Protein AF-A0A1Y1S9F9-F1 (afdb_monomer)

Secondary structure (DSSP, 8-state):
-EEE-SEEEEEETTTTEEEEEEEEE--PPPPPTTSHHHHHHHHHTSSSSS--S----------B--EEEEEETTT--EEEEEPPPBS-EEE--PPPPTTPPPP-

Solvent-accessible surface area (backbone atoms only — not comparable to full-atom values): 6871 Å² total; per-residue (Å²): 122,46,78,38,56,46,60,47,78,44,76,34,88,86,75,75,39,76,38,58,18,44,48,44,78,66,72,86,75,84,85,64,67,84,41,65,70,46,45,53,50,53,59,67,51,54,81,84,82,68,82,82,68,91,76,93,81,86,79,89,74,94,60,51,64,54,35,36,33,36,30,34,71,86,80,58,53,72,45,82,46,77,49,72,72,48,93,43,78,45,76,44,82,82,70,89,72,85,90,67,77,85,85,128

Radius of gyration: 21.13 Å; Cα contacts (8 Å, |Δi|>4): 135; chains: 1; bounding box: 42×43×54 Å

Foldseek 3Di:
DAEAEQWDFDQDPVVRDTAIWGKDWDDDDDDDCPPPVNVVLVVVCPDDDPHDDDDDDDDDDPWDFIWIWTQGPPPRDTDIHTDPTDPDYHHHPDDDDPPDDDDD

Sequence (104 aa):
MVNVPKEKKHYCRTCNTHTSNKISLYKKSRDNPQREGNRRYRLKQKGFGGQTKPILRRKAKNTKKPVLKLKCTKCQHVQMKPLHRAKQTIISNEKKVKGAALTF

pLDDT: mean 94.35, std 4.04, range [76.12, 97.88]

Structure (mmCIF, N/CA/C/O backbone):
data_AF-A0A1Y1S9F9-F1
#
_entry.id   AF-A0A1Y1S9F9-F1
#
loop_
_atom_site.group_PDB
_atom_site.id
_atom_site.type_symbol
_atom_site.label_atom_id
_atom_site.label_alt_id
_atom_site.label_comp_id
_atom_site.label_asym_id
_atom_site.label_entity_id
_atom_site.label_seq_id
_atom_site.pdbx_PDB_ins_code
_atom_site.Cartn_x
_atom_site.Cartn_y
_atom_site.Cartn_z
_atom_site.occupancy
_atom_site.B_iso_or_equiv
_atom_site.auth_seq_id
_atom_site.auth_comp_id
_atom_site.auth_asym_id
_atom_site.auth_atom_id
_atom_site.pdbx_PDB_model_num
ATOM 1 N N . MET A 1 1 ? -3.763 15.373 7.056 1.00 82.06 1 MET A N 1
ATOM 2 C CA . MET A 1 1 ? -3.314 14.137 7.732 1.00 82.06 1 MET A CA 1
ATOM 3 C C . MET A 1 1 ? -4.546 13.333 8.104 1.00 82.06 1 MET A C 1
ATOM 5 O O . MET A 1 1 ? -5.499 13.940 8.573 1.00 82.06 1 MET A O 1
ATOM 9 N N . VAL A 1 2 ? -4.577 12.030 7.827 1.00 91.88 2 VAL A N 1
ATOM 10 C CA . VAL A 1 2 ? -5.721 11.165 8.170 1.00 91.88 2 VAL A CA 1
ATOM 11 C C . VAL A 1 2 ? -5.302 10.253 9.311 1.00 91.88 2 VAL A C 1
ATOM 13 O O . VAL A 1 2 ? -4.266 9.599 9.197 1.00 91.88 2 VAL A O 1
ATOM 16 N N . ASN A 1 3 ? -6.094 10.214 10.382 1.00 93.38 3 ASN A N 1
ATOM 17 C CA . ASN A 1 3 ? -5.888 9.287 11.488 1.00 93.38 3 ASN A CA 1
ATOM 18 C C . ASN A 1 3 ? -6.885 8.124 11.395 1.00 93.38 3 ASN A C 1
ATOM 20 O O . ASN A 1 3 ? -8.080 8.347 11.197 1.00 93.38 3 ASN A O 1
ATOM 24 N N . VAL A 1 4 ? -6.389 6.894 11.505 1.00 93.56 4 VAL A N 1
ATOM 25 C CA . VAL A 1 4 ? -7.169 5.654 11.459 1.00 93.56 4 VAL A CA 1
ATOM 26 C C . VAL A 1 4 ? -6.949 4.900 12.774 1.00 93.56 4 VAL A C 1
ATOM 28 O O . VAL A 1 4 ? -5.800 4.737 13.176 1.00 93.56 4 VAL A O 1
ATOM 31 N N . PRO A 1 5 ? -8.004 4.397 13.440 1.00 95.19 5 PRO A N 1
ATOM 32 C CA . PRO A 1 5 ? -7.835 3.649 14.682 1.00 95.19 5 PRO A CA 1
ATOM 33 C C . PRO A 1 5 ? -7.049 2.350 14.455 1.00 95.19 5 PRO A C 1
ATOM 35 O O . PRO A 1 5 ? -7.102 1.758 13.374 1.00 95.19 5 PRO A O 1
ATOM 38 N N . LYS A 1 6 ? -6.352 1.866 15.491 1.00 95.12 6 LYS A N 1
ATOM 39 C CA . LYS A 1 6 ? -5.622 0.582 15.437 1.00 95.12 6 LYS A CA 1
ATOM 40 C C . LYS A 1 6 ? -6.559 -0.623 15.339 1.00 95.12 6 LYS A C 1
ATOM 42 O O . LYS A 1 6 ? -6.195 -1.640 14.751 1.00 95.12 6 LYS A O 1
ATOM 47 N N . GLU A 1 7 ? -7.768 -0.502 15.877 1.00 95.19 7 GLU A N 1
ATOM 48 C CA . GLU A 1 7 ? -8.789 -1.546 15.854 1.00 95.19 7 GLU A CA 1
ATOM 49 C C . GLU A 1 7 ? -10.161 -0.961 15.504 1.00 95.19 7 GLU A C 1
ATOM 51 O O . GLU A 1 7 ? -10.485 0.173 15.855 1.00 95.19 7 GLU A O 1
ATOM 56 N N . LYS A 1 8 ? -10.982 -1.731 14.787 1.00 94.25 8 LYS A N 1
ATOM 57 C CA . LYS A 1 8 ? -12.355 -1.346 14.425 1.00 94.25 8 LYS A CA 1
ATOM 58 C C . LYS A 1 8 ? -13.253 -2.577 14.386 1.00 94.25 8 LYS A C 1
ATOM 60 O O . LYS A 1 8 ? -12.831 -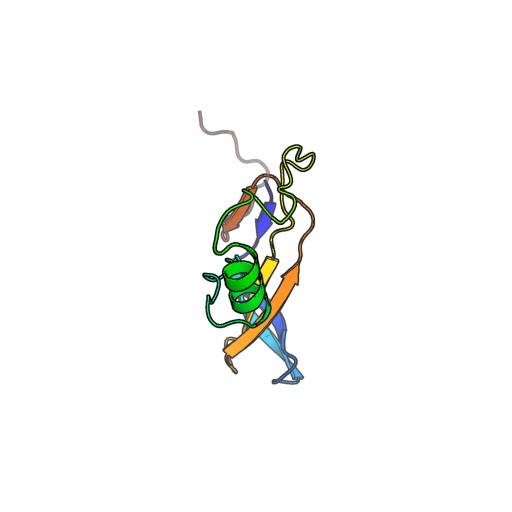3.621 13.890 1.00 94.25 8 LYS A O 1
ATOM 65 N N . LYS A 1 9 ? -14.512 -2.448 14.823 1.00 95.94 9 LYS A N 1
ATOM 66 C CA . LYS A 1 9 ? -15.542 -3.461 14.543 1.00 95.94 9 LYS A CA 1
ATOM 67 C C . LYS A 1 9 ? -15.925 -3.421 13.061 1.00 95.94 9 LYS A C 1
ATOM 69 O O . LYS A 1 9 ? -16.348 -2.383 12.552 1.00 95.94 9 LYS A O 1
ATOM 74 N N . HIS A 1 10 ? -15.750 -4.532 12.357 1.00 95.81 10 HIS A N 1
ATOM 75 C CA . HIS A 1 10 ? -16.089 -4.660 10.940 1.00 95.81 10 HIS A CA 1
ATOM 76 C C . HIS A 1 10 ? -16.606 -6.069 10.651 1.00 95.81 10 HIS A C 1
ATOM 78 O O . HIS A 1 10 ? -16.186 -7.037 11.283 1.00 95.81 10 HIS A O 1
ATOM 84 N N . TYR A 1 11 ? -17.514 -6.178 9.682 1.00 96.69 11 TYR A N 1
ATOM 85 C CA . TYR A 1 11 ? -18.065 -7.453 9.242 1.00 96.69 11 TYR A CA 1
ATOM 86 C C . TYR A 1 11 ? -16.968 -8.398 8.735 1.00 96.69 11 TYR A C 1
ATOM 88 O O . TYR A 1 11 ? -16.197 -8.055 7.834 1.00 96.69 11 TYR A O 1
ATOM 96 N N . CYS A 1 12 ? -16.890 -9.597 9.298 1.00 95.94 12 CYS A N 1
ATOM 97 C CA . CYS A 1 12 ? -16.001 -10.642 8.823 1.00 95.94 12 CYS A CA 1
ATOM 98 C C . CYS A 1 12 ? -16.776 -11.620 7.933 1.00 95.94 12 CYS A C 1
ATOM 100 O O . CYS A 1 12 ? -17.750 -12.216 8.377 1.00 95.94 12 CYS A O 1
ATOM 102 N N . ARG A 1 13 ? -16.313 -11.821 6.691 1.00 93.75 13 ARG A N 1
ATOM 103 C CA . ARG A 1 13 ? -16.974 -12.707 5.711 1.00 93.75 13 ARG A CA 1
ATOM 104 C C . ARG A 1 13 ? -16.879 -14.193 6.052 1.00 93.75 13 ARG A C 1
ATOM 106 O O . ARG A 1 13 ? -17.671 -14.962 5.542 1.00 93.75 13 ARG A O 1
ATOM 113 N N . THR A 1 14 ? -15.897 -14.599 6.849 1.00 95.56 14 THR A N 1
ATOM 114 C CA . THR A 1 14 ? -15.722 -16.003 7.247 1.00 95.56 14 THR A CA 1
ATOM 115 C C . THR A 1 14 ? -16.448 -16.313 8.553 1.00 95.56 14 THR A C 1
ATOM 117 O O . THR A 1 14 ? -16.993 -17.395 8.695 1.00 95.56 14 THR A O 1
ATOM 120 N N . CYS A 1 15 ? -16.506 -15.364 9.496 1.00 94.62 15 CYS A N 1
ATOM 121 C CA . CYS A 1 15 ? -17.274 -15.520 10.739 1.00 94.62 15 CYS A CA 1
ATOM 122 C C . CYS A 1 15 ? -18.749 -15.108 10.611 1.00 94.62 15 CYS A C 1
ATOM 124 O O . CYS A 1 15 ? -19.466 -15.186 11.605 1.00 94.62 15 CYS A O 1
ATOM 126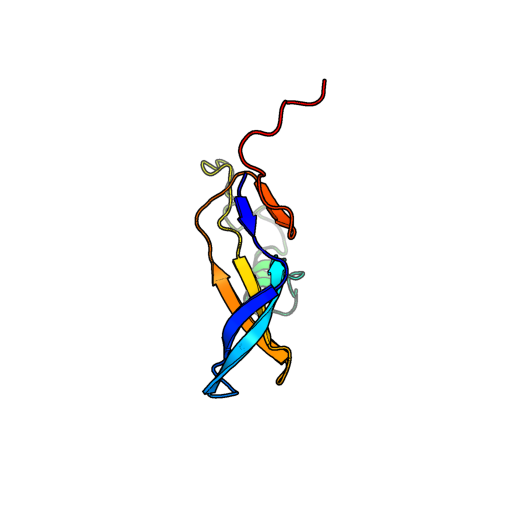 N N . ASN A 1 16 ? -19.165 -14.571 9.458 1.00 95.25 16 ASN A N 1
ATOM 127 C CA . ASN A 1 16 ? -20.499 -14.019 9.182 1.00 95.25 16 ASN A CA 1
ATOM 128 C C . ASN A 1 16 ? -21.051 -13.071 10.262 1.00 95.25 16 ASN A C 1
ATOM 130 O O . ASN A 1 16 ? -22.253 -12.948 10.463 1.00 95.25 16 ASN A O 1
ATOM 134 N N . THR A 1 17 ? -20.165 -12.378 10.974 1.00 96.56 17 THR A N 1
ATOM 135 C CA . THR A 1 17 ? -20.507 -11.525 12.117 1.00 96.56 17 THR A CA 1
ATOM 136 C C . THR A 1 17 ? -19.579 -10.316 12.179 1.00 96.56 17 THR A C 1
ATOM 138 O O . THR A 1 17 ? -18.493 -10.299 11.591 1.00 96.56 17 THR A O 1
ATOM 141 N N . HIS A 1 18 ? -20.001 -9.269 12.889 1.00 96.44 18 HIS A N 1
ATOM 142 C CA . HIS A 1 18 ? -19.154 -8.109 13.159 1.00 96.44 18 HIS A CA 1
ATOM 143 C C . HIS A 1 18 ? -18.152 -8.432 14.270 1.00 96.44 18 HIS A C 1
ATOM 145 O O . HIS A 1 18 ? -18.519 -8.599 15.430 1.00 96.44 18 HIS A O 1
ATOM 151 N N . THR A 1 19 ? -16.869 -8.489 13.918 1.00 95.94 19 THR A N 1
ATOM 152 C CA . THR A 1 19 ? -15.772 -8.793 14.846 1.00 95.94 19 THR A CA 1
ATOM 153 C C . THR A 1 19 ? -14.850 -7.593 15.020 1.00 95.94 19 THR A C 1
ATOM 155 O O . THR A 1 19 ? -14.836 -6.684 14.187 1.00 95.94 19 THR A O 1
ATOM 158 N N . SER A 1 20 ? -14.051 -7.582 16.089 1.00 96.94 20 SER A N 1
ATOM 159 C CA . SER A 1 20 ? -12.921 -6.658 16.197 1.00 96.94 20 SER A CA 1
ATOM 160 C C . SER A 1 20 ? -11.853 -7.034 15.168 1.00 96.94 20 SER A C 1
ATOM 162 O O . SER A 1 20 ? -11.428 -8.186 15.078 1.00 96.94 20 SER A O 1
ATOM 164 N N . ASN A 1 21 ? -11.430 -6.063 14.365 1.00 96.88 21 ASN A N 1
ATOM 165 C CA . ASN A 1 21 ? -10.402 -6.254 13.354 1.00 96.88 21 ASN A CA 1
ATOM 166 C C . ASN A 1 21 ? -9.207 -5.354 13.667 1.00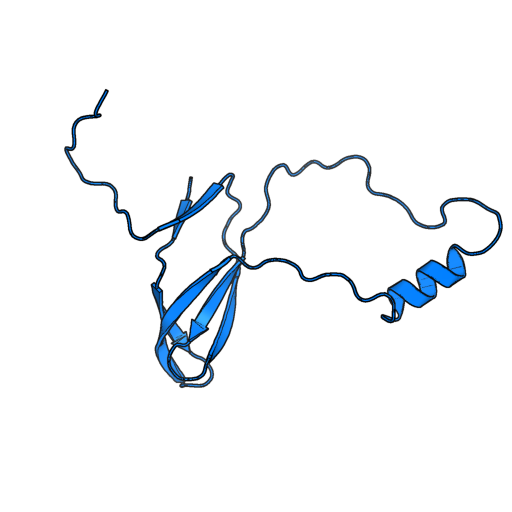 96.88 21 ASN A C 1
ATOM 168 O O . ASN A 1 21 ? -9.369 -4.143 13.837 1.00 96.88 21 ASN A O 1
ATOM 172 N N . LYS A 1 22 ? -8.009 -5.943 13.680 1.00 96.94 22 LYS A N 1
ATOM 173 C CA . LYS A 1 22 ? -6.739 -5.220 13.786 1.00 96.94 22 LYS A CA 1
ATOM 174 C C . LYS A 1 22 ? -6.408 -4.582 12.444 1.00 96.94 22 LYS A C 1
ATOM 176 O O . LYS A 1 22 ? -6.434 -5.254 11.409 1.00 96.94 22 LYS A O 1
ATOM 181 N N . ILE A 1 23 ? -6.112 -3.288 12.459 1.00 96.88 23 ILE A N 1
ATOM 182 C CA . ILE A 1 23 ? -5.853 -2.490 11.264 1.00 96.88 23 ILE A CA 1
ATOM 183 C C . ILE A 1 23 ? -4.350 -2.285 11.093 1.00 96.88 23 ILE A C 1
ATOM 185 O O . ILE A 1 23 ? -3.650 -1.851 12.001 1.00 96.88 23 ILE A O 1
ATOM 189 N N . SER A 1 24 ? -3.855 -2.557 9.889 1.00 95.94 24 SER A N 1
ATOM 190 C CA . SER A 1 24 ? -2.493 -2.213 9.469 1.00 95.94 24 SER A CA 1
ATOM 191 C C . SER A 1 24 ? -2.486 -1.650 8.049 1.00 95.94 24 SER A C 1
ATOM 193 O O . SER A 1 24 ? -3.443 -1.823 7.294 1.00 95.94 24 SER A O 1
ATOM 195 N N . LEU A 1 25 ? -1.409 -0.966 7.658 1.00 95.94 25 LEU A N 1
ATOM 196 C CA . LEU A 1 25 ? -1.237 -0.521 6.276 1.00 95.94 25 LEU A CA 1
ATOM 197 C C . LEU A 1 25 ? -0.748 -1.669 5.392 1.00 95.94 25 LEU A C 1
ATOM 199 O O . LEU A 1 25 ? 0.176 -2.411 5.735 1.00 95.94 25 LEU A O 1
ATOM 203 N N . TYR A 1 26 ? -1.334 -1.781 4.203 1.00 96.62 26 TYR A N 1
ATOM 204 C CA . TYR A 1 26 ? -0.806 -2.659 3.175 1.00 96.62 26 TYR A CA 1
ATOM 205 C C . TYR A 1 26 ? 0.540 -2.152 2.656 1.00 96.62 26 TYR A C 1
ATOM 207 O O . TYR A 1 26 ? 0.691 -0.991 2.278 1.00 96.62 26 TYR A O 1
ATOM 215 N N . LYS A 1 27 ? 1.494 -3.079 2.564 1.00 94.88 27 LYS A N 1
ATOM 216 C CA . LYS A 1 27 ? 2.761 -2.912 1.859 1.00 94.88 27 LYS A CA 1
ATOM 217 C C . LYS A 1 27 ? 2.801 -3.915 0.713 1.00 94.88 27 LYS A C 1
ATOM 219 O O . LYS A 1 27 ? 2.451 -5.080 0.911 1.00 94.88 27 LYS A O 1
ATOM 224 N N . LYS A 1 28 ? 3.213 -3.453 -0.470 1.00 95.06 28 LYS A N 1
ATOM 225 C CA . LYS A 1 28 ? 3.442 -4.324 -1.629 1.00 95.06 28 LYS A CA 1
ATOM 226 C C . LYS A 1 28 ? 4.610 -5.262 -1.315 1.00 95.06 28 LYS A C 1
ATOM 228 O O . LYS A 1 28 ? 5.625 -4.805 -0.794 1.00 95.06 28 LYS A O 1
ATOM 233 N N . SER A 1 29 ? 4.454 -6.545 -1.621 1.00 94.75 29 SER A N 1
ATOM 234 C CA . SER A 1 29 ? 5.528 -7.533 -1.512 1.00 94.75 29 SER A CA 1
ATOM 235 C C . SER A 1 29 ? 6.575 -7.364 -2.619 1.00 94.75 29 SER A C 1
ATOM 237 O O . SER A 1 29 ? 6.351 -6.668 -3.617 1.00 94.75 29 SER A O 1
ATOM 239 N N . ARG A 1 30 ? 7.728 -8.018 -2.436 1.00 96.25 30 ARG A N 1
ATOM 240 C CA . ARG A 1 30 ? 8.759 -8.151 -3.470 1.00 96.25 30 ARG A CA 1
ATOM 241 C C . ARG A 1 30 ? 8.188 -8.884 -4.686 1.00 96.25 30 ARG A C 1
ATOM 243 O O . ARG A 1 30 ? 7.370 -9.792 -4.542 1.00 96.25 30 ARG A O 1
ATOM 250 N N . ASP A 1 31 ? 8.621 -8.471 -5.872 1.00 95.62 31 ASP A N 1
ATOM 251 C CA . ASP A 1 31 ? 8.217 -9.120 -7.114 1.00 95.62 31 ASP A CA 1
ATOM 252 C C . ASP A 1 31 ? 8.920 -10.476 -7.302 1.00 95.62 31 ASP A C 1
ATOM 254 O O . ASP A 1 31 ? 10.082 -10.638 -6.922 1.00 95.62 31 ASP A O 1
ATOM 258 N N . ASN A 1 32 ? 8.216 -11.449 -7.882 1.00 96.19 32 ASN A N 1
ATOM 259 C CA . ASN A 1 32 ? 8.740 -12.796 -8.101 1.00 96.19 32 ASN A CA 1
ATOM 260 C C . ASN A 1 32 ? 9.284 -12.927 -9.544 1.00 96.19 32 ASN A C 1
ATOM 262 O O . ASN A 1 32 ? 8.504 -12.833 -10.497 1.00 96.19 32 ASN A O 1
ATOM 266 N N . PRO A 1 33 ? 10.589 -13.205 -9.738 1.00 95.44 33 PRO A N 1
ATOM 267 C CA . PRO A 1 33 ? 11.207 -13.279 -11.066 1.00 95.44 33 PRO A CA 1
ATOM 268 C C . PRO A 1 33 ? 10.739 -14.474 -11.912 1.00 95.44 33 PRO A C 1
ATOM 270 O O . PRO A 1 33 ? 10.853 -14.441 -13.135 1.00 95.44 33 PRO A O 1
ATOM 273 N N . GLN A 1 34 ? 10.197 -15.522 -11.290 1.00 95.81 34 GLN A N 1
ATOM 274 C CA . GLN A 1 34 ? 9.722 -16.722 -11.983 1.00 95.81 34 GLN A CA 1
ATOM 275 C C . GLN A 1 34 ? 8.318 -16.556 -12.577 1.00 95.81 34 GLN A C 1
ATOM 277 O O . GLN A 1 34 ? 7.859 -17.423 -13.322 1.00 95.81 34 GLN A O 1
ATOM 282 N N . ARG A 1 35 ? 7.627 -15.444 -12.281 1.00 97.12 35 ARG A N 1
ATOM 283 C CA . ARG A 1 35 ? 6.332 -15.132 -12.896 1.00 97.12 35 ARG A CA 1
ATOM 284 C C . ARG A 1 35 ? 6.490 -14.994 -14.402 1.00 97.12 35 ARG A C 1
ATOM 286 O O . ARG A 1 35 ? 7.457 -14.411 -14.885 1.00 97.12 35 ARG A O 1
ATOM 293 N N . GLU A 1 36 ? 5.508 -15.492 -15.139 1.00 97.69 36 GLU A N 1
ATOM 294 C CA . GLU A 1 36 ? 5.563 -15.594 -16.596 1.00 97.69 36 GLU A CA 1
ATOM 295 C C . GLU A 1 36 ? 5.926 -14.268 -17.286 1.00 97.69 36 GLU A C 1
ATOM 297 O O . GLU A 1 36 ? 6.811 -14.243 -18.139 1.00 97.69 36 GLU A O 1
ATOM 302 N N . GLY A 1 37 ? 5.319 -13.150 -16.866 1.00 96.94 37 GLY A N 1
ATOM 303 C CA . GLY A 1 37 ? 5.626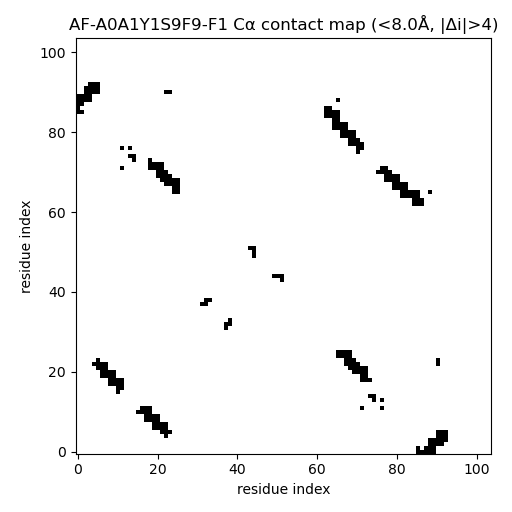 -11.823 -17.411 1.00 96.94 37 GLY A CA 1
ATOM 304 C C . GLY A 1 37 ? 7.088 -11.413 -17.214 1.00 96.94 37 GLY A C 1
ATOM 305 O O . GLY A 1 37 ? 7.702 -10.878 -18.135 1.00 96.94 37 GLY A O 1
ATOM 306 N N . ASN A 1 38 ? 7.668 -11.742 -16.058 1.00 97.06 38 ASN A N 1
ATOM 307 C CA . ASN A 1 38 ? 9.073 -11.473 -15.756 1.00 97.06 38 ASN A CA 1
ATOM 308 C C . ASN A 1 38 ? 10.006 -12.387 -16.554 1.00 97.06 38 ASN A C 1
ATOM 310 O O . ASN A 1 38 ? 10.991 -11.903 -17.112 1.00 97.06 38 ASN A O 1
ATOM 314 N N . ARG A 1 39 ? 9.672 -13.678 -16.705 1.00 97.56 39 ARG A N 1
ATOM 315 C CA . ARG A 1 39 ? 10.431 -14.591 -17.578 1.00 97.56 39 ARG A CA 1
ATOM 316 C C . ARG A 1 39 ? 10.433 -14.097 -19.023 1.00 97.56 39 ARG A C 1
ATOM 318 O O . ARG A 1 39 ? 11.491 -14.013 -19.637 1.00 97.56 39 ARG A O 1
ATOM 325 N N . ARG A 1 40 ? 9.259 -13.731 -19.544 1.00 97.88 40 ARG A N 1
ATOM 326 C CA . ARG A 1 40 ? 9.079 -13.237 -20.914 1.00 97.88 40 ARG A CA 1
ATOM 327 C C . ARG A 1 40 ? 9.828 -11.927 -21.142 1.00 97.88 40 ARG A C 1
ATOM 329 O O . ARG A 1 40 ? 10.508 -11.789 -22.152 1.00 97.88 40 ARG A O 1
ATOM 336 N N . TYR A 1 41 ? 9.738 -10.985 -20.201 1.00 96.94 41 TYR A N 1
ATOM 337 C CA . TYR A 1 41 ? 10.473 -9.722 -20.277 1.00 96.94 41 TYR A CA 1
ATOM 338 C C . TYR A 1 41 ? 11.986 -9.951 -20.263 1.00 96.94 41 TYR A C 1
ATOM 340 O O . TYR A 1 41 ? 12.683 -9.404 -21.108 1.00 96.94 41 TYR A O 1
ATOM 348 N N . ARG A 1 42 ? 12.486 -10.822 -19.378 1.00 96.31 42 ARG A N 1
ATOM 349 C CA . ARG A 1 42 ? 13.910 -11.172 -19.311 1.00 96.31 42 ARG A CA 1
ATOM 350 C C . ARG A 1 42 ? 14.421 -11.807 -20.605 1.00 96.31 42 ARG A C 1
ATOM 352 O O . ARG A 1 42 ? 15.516 -11.473 -21.034 1.00 96.31 42 ARG A O 1
ATOM 359 N N . LEU A 1 43 ? 13.641 -12.698 -21.220 1.00 96.38 43 LEU A N 1
ATOM 360 C CA . LEU A 1 43 ? 13.989 -13.294 -22.514 1.00 96.38 43 LEU A CA 1
ATOM 361 C C . LEU A 1 43 ? 14.010 -12.242 -23.624 1.00 96.38 43 LEU A C 1
ATOM 363 O O . LEU A 1 43 ? 14.969 -12.190 -24.382 1.00 96.38 43 LEU A O 1
ATOM 367 N N . LYS A 1 44 ? 12.999 -11.365 -23.671 1.00 96.81 44 LYS A N 1
ATOM 368 C CA . LYS A 1 44 ? 12.932 -10.281 -24.660 1.00 96.81 44 LYS A CA 1
ATOM 369 C C . LYS A 1 44 ? 14.095 -9.294 -24.517 1.00 96.81 44 LYS A C 1
ATOM 371 O O . LYS A 1 44 ? 14.555 -8.749 -25.507 1.00 96.81 44 LYS A O 1
ATOM 376 N N . GLN A 1 45 ? 14.539 -9.058 -23.289 1.00 96.94 45 GLN A N 1
ATOM 377 C CA . GLN A 1 45 ? 15.596 -8.106 -22.969 1.00 96.94 45 GLN A CA 1
ATOM 378 C C . GLN A 1 45 ? 17.015 -8.674 -23.174 1.00 96.94 45 GLN A C 1
ATOM 380 O O . GLN A 1 45 ? 17.982 -7.933 -23.031 1.00 96.94 45 GLN A O 1
ATOM 385 N N . LYS A 1 46 ? 17.162 -9.975 -23.463 1.00 95.62 46 LYS A N 1
ATOM 386 C CA . LYS A 1 46 ? 18.465 -10.625 -23.665 1.00 95.62 46 LYS A CA 1
ATOM 387 C C . LYS A 1 46 ? 19.016 -10.302 -25.061 1.00 95.62 46 LYS A C 1
ATOM 389 O O . LYS A 1 46 ? 18.268 -10.310 -26.030 1.00 95.62 46 LYS A O 1
ATOM 394 N N . GLY A 1 47 ? 20.332 -10.117 -25.161 1.00 96.44 47 GLY A N 1
ATOM 395 C CA . GLY A 1 47 ? 21.020 -9.817 -26.420 1.00 96.44 47 GLY A CA 1
ATOM 396 C C . GLY A 1 47 ? 21.201 -8.315 -26.644 1.00 96.44 47 GLY A C 1
ATOM 397 O O . GLY A 1 47 ? 21.181 -7.531 -25.695 1.00 96.44 47 GLY A O 1
ATOM 398 N N . PHE A 1 48 ? 21.410 -7.923 -27.897 1.00 95.12 48 PHE A N 1
ATOM 399 C CA . PHE A 1 48 ? 21.605 -6.528 -28.302 1.00 95.12 48 PHE A CA 1
ATOM 400 C C . PHE A 1 48 ? 20.266 -5.845 -28.638 1.00 95.12 48 PHE A C 1
ATOM 402 O O . PHE A 1 48 ? 19.255 -6.515 -28.837 1.00 95.12 48 PHE A O 1
ATOM 409 N N . GLY A 1 49 ? 20.250 -4.507 -28.708 1.00 94.44 49 GLY A N 1
ATOM 410 C CA . GLY A 1 49 ? 19.052 -3.732 -29.086 1.00 94.44 49 GLY A CA 1
ATOM 411 C C . GLY A 1 49 ? 18.445 -2.858 -27.981 1.00 94.44 49 GLY A C 1
ATOM 412 O O . GLY A 1 49 ? 17.390 -2.259 -28.177 1.00 94.44 49 GLY A O 1
ATOM 413 N N . GLY A 1 50 ? 19.111 -2.738 -26.828 1.00 96.12 50 GLY A N 1
ATOM 414 C CA . GLY A 1 50 ? 18.735 -1.783 -25.782 1.00 96.12 50 GLY A CA 1
ATOM 415 C C . GLY A 1 50 ? 17.430 -2.130 -25.054 1.00 96.12 50 GLY A C 1
ATOM 416 O O . GLY A 1 50 ? 17.106 -3.291 -24.818 1.00 96.12 50 GLY A O 1
ATOM 417 N N . GLN A 1 51 ? 16.694 -1.110 -24.609 1.00 96.94 51 GLN A N 1
ATOM 418 C CA . GLN A 1 51 ? 15.503 -1.274 -23.768 1.00 96.94 51 GLN A CA 1
ATOM 419 C C . GLN A 1 51 ? 14.254 -1.638 -24.589 1.00 96.94 51 GLN A C 1
ATOM 421 O O . GLN A 1 51 ? 13.762 -0.832 -25.373 1.00 96.94 51 GLN A O 1
ATOM 426 N N . THR A 1 52 ? 13.664 -2.815 -24.347 1.00 96.75 52 THR A N 1
ATOM 427 C CA . THR A 1 52 ? 12.592 -3.371 -25.207 1.00 96.75 52 THR A CA 1
ATOM 428 C C . THR A 1 52 ? 11.151 -3.050 -24.786 1.00 96.75 52 THR A C 1
ATOM 430 O O . THR A 1 52 ? 10.195 -3.409 -25.494 1.00 96.75 52 THR A O 1
ATOM 433 N N . LYS A 1 53 ? 10.958 -2.426 -23.614 1.00 96.62 53 LYS A N 1
ATOM 434 C CA . LYS A 1 53 ? 9.646 -2.012 -23.083 1.00 96.62 53 LYS A CA 1
ATOM 435 C C . LYS A 1 53 ? 9.677 -0.567 -22.573 1.00 96.62 53 LYS A C 1
ATOM 437 O O . LYS A 1 53 ? 10.683 -0.150 -21.996 1.00 96.62 53 LYS A O 1
ATOM 442 N N . PRO A 1 54 ? 8.579 0.190 -22.737 1.00 97.00 54 PRO A N 1
ATOM 443 C CA . PRO A 1 54 ? 8.530 1.595 -22.356 1.00 97.00 54 PRO A CA 1
ATOM 444 C C . PRO A 1 54 ? 8.659 1.781 -20.841 1.00 97.00 54 PRO A C 1
ATOM 446 O O . PRO A 1 54 ? 8.086 1.029 -20.050 1.00 97.00 54 PRO A O 1
ATOM 449 N N . ILE A 1 55 ? 9.380 2.829 -20.442 1.00 96.75 55 ILE A N 1
ATOM 450 C CA . ILE A 1 55 ? 9.529 3.252 -19.047 1.00 96.75 55 ILE A CA 1
ATOM 451 C C . ILE A 1 55 ? 8.728 4.540 -18.860 1.00 96.75 55 ILE A C 1
ATOM 453 O O . ILE A 1 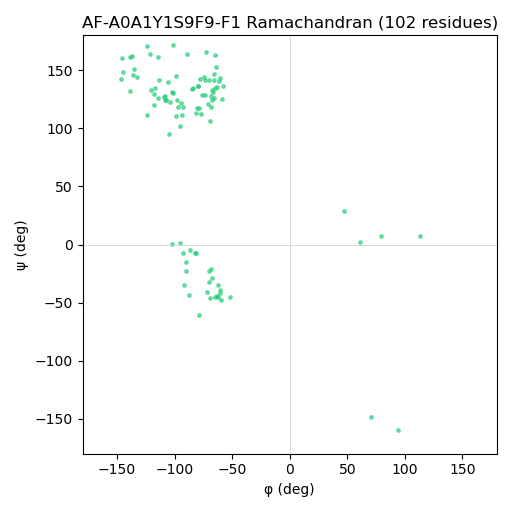55 ? 8.955 5.529 -19.556 1.00 96.75 55 ILE A O 1
ATOM 457 N N . LEU A 1 56 ? 7.804 4.552 -17.898 1.00 97.00 56 LEU A N 1
ATOM 458 C CA . LEU A 1 56 ? 7.035 5.752 -17.569 1.00 97.00 56 LEU A CA 1
ATOM 459 C C . LEU A 1 56 ? 7.941 6.805 -16.905 1.00 97.00 56 LEU A C 1
ATOM 461 O O . LEU A 1 56 ? 8.294 6.664 -15.732 1.00 97.00 56 LEU A O 1
ATOM 465 N N . ARG A 1 57 ? 8.277 7.872 -17.643 1.00 96.81 57 ARG A N 1
ATOM 466 C CA . ARG A 1 57 ? 9.151 8.963 -17.166 1.00 96.81 57 ARG A CA 1
ATOM 467 C C . ARG A 1 57 ? 8.399 10.082 -16.437 1.00 96.81 57 ARG A C 1
ATOM 469 O O . ARG A 1 57 ? 8.838 10.521 -15.381 1.00 96.81 57 ARG A O 1
ATOM 476 N N . ARG A 1 58 ? 7.250 10.527 -16.958 1.00 96.44 58 ARG A N 1
ATOM 477 C CA . ARG A 1 58 ? 6.486 11.665 -16.407 1.00 96.44 58 ARG A CA 1
ATOM 478 C C . ARG A 1 58 ? 5.326 11.173 -15.536 1.00 96.44 58 ARG A C 1
ATOM 480 O O . ARG A 1 58 ? 4.370 10.593 -16.043 1.00 96.44 58 ARG A O 1
ATOM 487 N N . LYS A 1 59 ? 5.407 11.382 -14.218 1.00 96.44 59 LYS A N 1
ATOM 488 C CA . LYS A 1 59 ? 4.367 10.988 -13.248 1.00 96.44 59 LYS A CA 1
ATOM 489 C C . LYS A 1 59 ? 3.632 12.227 -12.740 1.00 96.44 59 LYS A C 1
ATOM 491 O O . LYS A 1 59 ? 4.261 13.108 -12.176 1.00 96.44 59 LYS A O 1
ATOM 496 N N . ALA A 1 60 ? 2.306 12.255 -12.881 1.00 96.81 60 ALA A N 1
ATOM 497 C CA . ALA A 1 60 ? 1.483 13.387 -12.433 1.00 96.81 60 ALA A CA 1
ATOM 498 C C . ALA A 1 60 ? 0.975 13.270 -10.981 1.00 96.81 60 ALA A C 1
ATOM 500 O O . ALA A 1 60 ? 0.575 14.255 -10.370 1.00 96.81 60 ALA A O 1
ATOM 501 N N . LYS A 1 61 ? 0.890 12.053 -10.424 1.00 95.88 61 LYS A N 1
ATOM 502 C CA . LYS A 1 61 ? 0.274 11.827 -9.105 1.00 95.88 61 LYS A CA 1
ATOM 503 C C . LYS A 1 61 ? 1.328 11.835 -7.996 1.00 95.88 61 LYS A C 1
ATOM 505 O O . LYS A 1 61 ? 2.181 10.954 -7.962 1.00 95.88 61 LYS A O 1
ATOM 510 N N . ASN A 1 62 ? 1.153 12.739 -7.031 1.00 95.44 62 ASN A N 1
ATOM 511 C CA . ASN A 1 62 ? 2.081 12.927 -5.903 1.00 95.44 62 ASN A CA 1
ATOM 512 C C . ASN A 1 62 ? 1.742 12.067 -4.673 1.00 95.44 62 ASN A C 1
ATOM 514 O O . ASN A 1 62 ? 2.553 11.907 -3.769 1.00 95.44 62 ASN A O 1
ATOM 518 N N . THR A 1 63 ? 0.535 11.501 -4.622 1.00 95.88 63 THR A N 1
ATOM 519 C CA . THR A 1 63 ? 0.056 10.652 -3.517 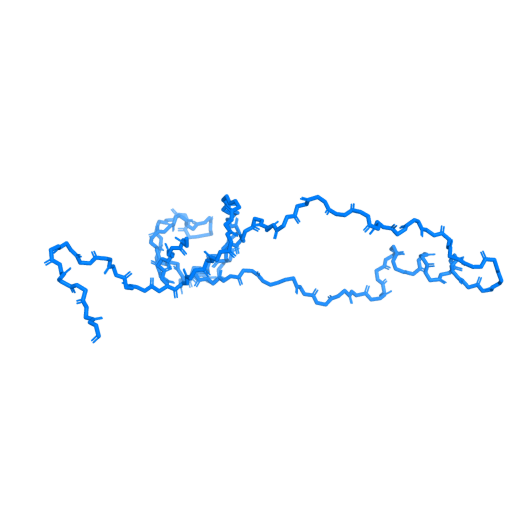1.00 95.88 63 THR A CA 1
ATOM 520 C C . THR A 1 63 ? -0.398 9.292 -4.033 1.00 95.88 63 THR A C 1
ATOM 522 O O . THR A 1 63 ? -0.531 9.076 -5.239 1.00 95.88 63 THR A O 1
ATOM 525 N N . LYS A 1 64 ? -0.682 8.354 -3.127 1.00 93.62 64 LYS A N 1
ATOM 526 C CA . LYS A 1 64 ? -1.277 7.042 -3.432 1.00 93.62 64 LYS A CA 1
ATOM 527 C C . LYS A 1 64 ? -2.589 6.884 -2.661 1.00 93.62 64 LYS A C 1
ATOM 529 O O . LYS A 1 64 ? -2.853 7.639 -1.730 1.00 93.62 64 LYS A O 1
ATOM 534 N N . LYS A 1 65 ? -3.419 5.918 -3.062 1.00 95.94 65 LYS A N 1
ATOM 535 C CA . LYS A 1 65 ? -4.543 5.458 -2.235 1.00 95.94 65 LYS A CA 1
ATOM 536 C C . LYS A 1 65 ? -3.980 4.471 -1.201 1.00 95.94 65 LYS A C 1
ATOM 538 O O . LYS A 1 65 ? -3.482 3.424 -1.620 1.00 95.94 65 LYS A O 1
ATOM 543 N N . PRO A 1 66 ? -3.980 4.793 0.102 1.00 95.75 66 PRO A N 1
ATOM 544 C CA . PRO A 1 66 ? -3.566 3.847 1.124 1.00 95.75 66 PRO A CA 1
ATOM 545 C C . PRO A 1 66 ? -4.616 2.741 1.233 1.00 95.75 66 PRO A C 1
ATOM 547 O O . PRO A 1 66 ? -5.815 2.995 1.118 1.00 95.75 66 PRO A O 1
ATOM 550 N N . VAL A 1 67 ? -4.165 1.506 1.429 1.00 97.00 67 VAL A N 1
ATOM 551 C CA . VAL A 1 67 ? -5.046 0.347 1.597 1.00 97.00 67 VAL A CA 1
ATOM 552 C C . VAL A 1 67 ? -4.861 -0.184 3.007 1.00 97.00 67 VAL A C 1
ATOM 554 O O . VAL A 1 67 ? -3.737 -0.456 3.429 1.00 97.00 67 VAL A O 1
ATOM 557 N N . LEU A 1 68 ? -5.965 -0.317 3.729 1.00 96.69 68 LEU A N 1
ATOM 558 C CA . LEU A 1 68 ? -6.004 -0.913 5.053 1.00 96.69 68 LEU A CA 1
ATOM 559 C C . LEU A 1 68 ? -6.116 -2.432 4.928 1.00 96.69 68 LEU A C 1
ATOM 561 O O . LEU A 1 68 ? -6.943 -2.939 4.168 1.00 96.69 68 LEU A O 1
ATOM 565 N N . LYS A 1 69 ? -5.307 -3.142 5.708 1.00 96.81 69 LYS A N 1
ATOM 566 C CA . LYS A 1 69 ? -5.443 -4.566 6.004 1.00 96.81 69 LYS A CA 1
ATOM 567 C C . LYS A 1 69 ? -6.238 -4.704 7.297 1.00 96.81 69 LYS A C 1
ATOM 569 O O . LYS A 1 69 ? -5.734 -4.347 8.360 1.00 96.81 69 LYS A O 1
ATOM 574 N N . LEU A 1 70 ? -7.458 -5.217 7.198 1.00 96.88 70 LEU A N 1
ATOM 575 C CA . LEU A 1 70 ? -8.316 -5.551 8.331 1.00 96.88 70 LEU A CA 1
ATOM 576 C C . LEU A 1 70 ? -8.146 -7.036 8.648 1.00 96.88 70 LEU A C 1
ATOM 578 O O . LEU A 1 70 ? -8.691 -7.871 7.931 1.00 96.88 70 LEU A O 1
ATOM 582 N N . LYS A 1 71 ? -7.384 -7.371 9.692 1.00 97.25 71 LYS A N 1
ATOM 583 C CA . LYS A 1 71 ? -7.212 -8.754 10.158 1.00 97.25 71 LYS A CA 1
ATOM 584 C C . LYS A 1 71 ? -8.238 -9.054 11.248 1.00 97.25 71 LYS A C 1
ATOM 586 O O . LYS A 1 71 ? -8.216 -8.405 12.292 1.00 97.25 71 LYS A O 1
ATOM 591 N N . CYS A 1 72 ? -9.119 -10.025 11.018 1.00 97.19 72 CYS A N 1
ATOM 592 C CA . CYS A 1 72 ? -10.060 -10.491 12.037 1.00 97.19 72 CYS A CA 1
ATOM 593 C C . CYS A 1 72 ? -9.307 -11.108 13.223 1.00 97.19 72 CYS A C 1
ATOM 595 O O . CYS A 1 72 ? -8.381 -11.894 13.028 1.00 97.19 72 CYS A O 1
ATOM 597 N N . THR A 1 73 ? -9.705 -10.771 14.449 1.00 96.31 73 THR A N 1
ATOM 598 C CA . THR A 1 73 ? -9.113 -11.349 15.665 1.00 96.31 73 THR A CA 1
ATOM 599 C C . THR A 1 73 ? -9.482 -12.818 15.867 1.00 96.31 73 THR A C 1
ATOM 601 O O . THR A 1 73 ? -8.647 -13.569 16.353 1.00 96.31 73 THR A O 1
ATOM 604 N N . LYS A 1 74 ? -10.684 -13.243 15.447 1.00 95.19 74 LYS A N 1
ATOM 605 C CA . LYS A 1 74 ? -11.185 -14.617 15.629 1.00 95.19 74 LYS A CA 1
ATOM 606 C C . LYS A 1 74 ? -10.610 -15.606 14.609 1.00 95.19 74 LYS A C 1
ATOM 608 O O . LYS A 1 74 ? -9.933 -16.553 14.976 1.00 95.19 74 LYS A O 1
ATOM 613 N N . CYS A 1 75 ? -10.859 -15.381 13.318 1.00 94.88 75 CYS A N 1
ATOM 614 C CA . CYS A 1 75 ? -10.505 -16.323 12.242 1.00 94.88 75 CYS A CA 1
ATOM 615 C C . CYS A 1 75 ? -9.249 -15.935 11.450 1.00 94.88 75 CYS A C 1
ATOM 617 O O . CYS A 1 75 ? -8.912 -16.587 10.467 1.00 94.88 75 CYS A O 1
ATOM 619 N N . GLN A 1 76 ? -8.601 -14.820 11.799 1.00 95.00 76 GLN A N 1
ATOM 620 C CA . GLN A 1 76 ? -7.405 -14.295 11.126 1.00 95.00 76 GLN A CA 1
ATOM 621 C C . GLN A 1 76 ? -7.564 -13.918 9.644 1.00 95.00 76 GLN A C 1
ATOM 623 O O . GLN A 1 76 ? -6.600 -13.444 9.036 1.00 95.00 76 GLN A O 1
ATOM 628 N N . HIS A 1 77 ? -8.766 -14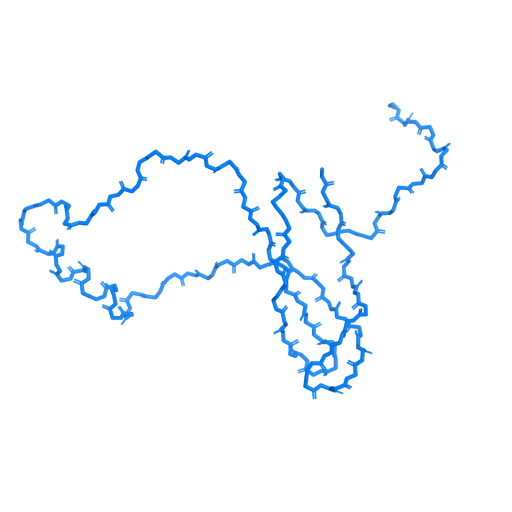.040 9.075 1.0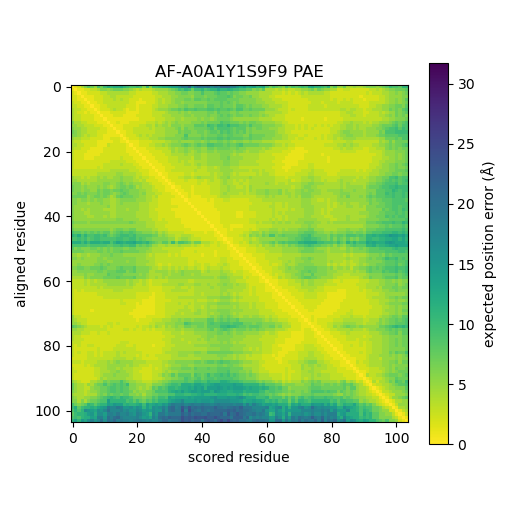0 95.62 77 HIS A N 1
ATOM 629 C CA . HIS A 1 77 ? -9.052 -13.623 7.709 1.00 95.62 77 HIS A CA 1
ATOM 630 C C . HIS A 1 77 ? -8.748 -12.130 7.522 1.00 95.62 77 HIS A C 1
ATOM 632 O O . HIS A 1 77 ? -9.090 -11.296 8.369 1.00 95.62 77 HIS A O 1
ATOM 638 N N . VAL A 1 78 ? -8.101 -11.799 6.401 1.00 95.69 78 VAL A N 1
ATOM 639 C CA . VAL A 1 78 ? -7.672 -10.436 6.080 1.00 95.69 78 VAL A CA 1
ATOM 640 C C . VAL A 1 78 ? -8.522 -9.874 4.954 1.00 95.69 78 VAL A C 1
ATOM 642 O O . VAL A 1 78 ? -8.606 -10.451 3.874 1.00 95.69 78 VAL A O 1
ATOM 645 N N . GLN A 1 79 ? -9.094 -8.698 5.186 1.00 95.38 79 GLN A N 1
ATOM 646 C CA . GLN A 1 79 ? -9.822 -7.942 4.176 1.00 95.38 79 GLN A CA 1
ATOM 647 C C . GLN A 1 79 ? -9.089 -6.652 3.832 1.00 95.38 79 GLN A C 1
ATOM 649 O O . GLN A 1 79 ? -8.540 -5.973 4.700 1.00 95.38 79 GLN A O 1
ATOM 654 N N . MET A 1 80 ? -9.104 -6.303 2.550 1.00 96.62 80 MET A N 1
ATOM 655 C CA . MET A 1 80 ? -8.408 -5.138 2.016 1.00 96.62 80 MET A CA 1
ATOM 656 C C . MET A 1 80 ? -9.420 -4.028 1.746 1.00 96.62 80 MET A C 1
ATOM 658 O O . MET A 1 80 ? -10.376 -4.230 0.999 1.00 96.62 80 MET A O 1
ATOM 662 N N . LYS A 1 81 ? -9.222 -2.852 2.348 1.00 95.12 81 LYS A N 1
ATOM 663 C CA . LYS A 1 81 ? -10.100 -1.687 2.160 1.00 95.12 81 LYS A CA 1
ATOM 664 C C . LYS A 1 81 ? -9.288 -0.479 1.681 1.00 95.12 81 LYS A C 1
ATOM 666 O O . LYS A 1 81 ? -8.469 0.032 2.447 1.00 95.12 81 LYS A O 1
ATOM 671 N N . PRO A 1 82 ? -9.465 -0.021 0.429 1.00 96.50 82 PRO A N 1
ATOM 672 C CA . PRO A 1 82 ? -8.812 1.188 -0.056 1.00 96.50 82 PRO A CA 1
ATOM 673 C C . PRO A 1 82 ? -9.457 2.440 0.549 1.00 96.50 82 PRO A C 1
ATOM 675 O O . PRO A 1 82 ? -10.675 2.519 0.683 1.00 96.50 82 PRO A O 1
ATOM 678 N N . LEU A 1 83 ? -8.632 3.433 0.871 1.00 95.56 83 LEU A N 1
ATOM 679 C CA . LEU A 1 83 ? -9.062 4.778 1.248 1.00 95.56 83 LEU A CA 1
ATOM 680 C C . LEU A 1 83 ? -8.908 5.754 0.072 1.00 95.56 83 LEU A C 1
ATOM 682 O O . LEU A 1 83 ? -8.284 5.457 -0.955 1.00 95.56 83 LEU A O 1
ATOM 686 N N . HIS A 1 84 ? -9.435 6.965 0.248 1.00 95.69 84 HIS A N 1
ATOM 687 C CA . HIS A 1 84 ? -9.116 8.095 -0.620 1.00 95.69 84 HIS A CA 1
ATOM 688 C C . HIS A 1 84 ? -7.635 8.491 -0.497 1.00 95.69 84 HIS A C 1
ATOM 690 O O . HIS A 1 84 ? -6.927 8.095 0.430 1.00 95.69 84 HIS A O 1
ATOM 696 N N . ARG A 1 85 ? -7.137 9.256 -1.474 1.00 95.94 85 ARG A N 1
ATOM 697 C CA . ARG A 1 85 ? -5.736 9.696 -1.495 1.00 95.94 85 ARG A CA 1
ATOM 698 C C . ARG A 1 85 ? -5.475 10.647 -0.330 1.00 95.94 85 ARG A C 1
ATOM 700 O O . ARG A 1 85 ? -6.201 11.616 -0.151 1.00 95.94 85 ARG A O 1
ATOM 707 N N . ALA A 1 86 ? -4.400 10.400 0.405 1.00 93.81 86 ALA A N 1
ATOM 708 C CA . ALA A 1 86 ? -3.939 11.261 1.485 1.00 93.81 86 ALA A CA 1
ATOM 709 C C . ALA A 1 86 ? -2.421 11.446 1.375 1.00 93.81 86 ALA A C 1
ATOM 711 O O . ALA A 1 86 ? -1.727 10.563 0.870 1.00 93.81 86 ALA A O 1
ATOM 712 N N . L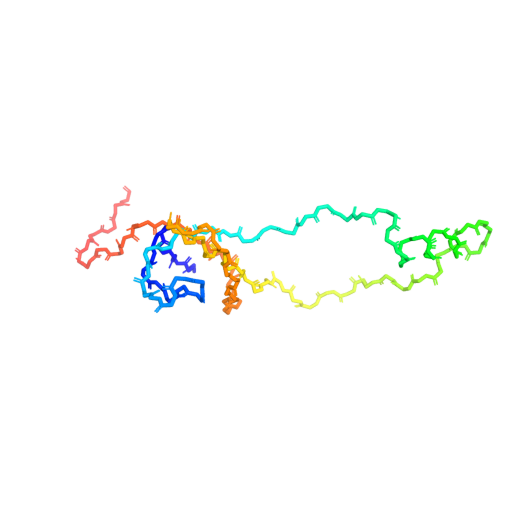YS A 1 87 ? -1.908 12.594 1.840 1.00 93.12 87 LYS A N 1
ATOM 713 C CA . LYS A 1 87 ? -0.457 12.839 1.934 1.00 93.12 87 LYS A CA 1
ATOM 714 C C . LYS A 1 87 ? 0.184 11.969 3.020 1.00 93.12 87 LYS A C 1
ATOM 716 O O . LYS A 1 87 ? 1.190 11.322 2.771 1.00 93.12 87 LYS A O 1
ATOM 721 N N . GLN A 1 88 ? -0.450 11.910 4.191 1.00 92.00 88 GLN A N 1
ATOM 722 C CA . GLN A 1 88 ? -0.004 11.114 5.332 1.00 92.00 88 GLN A CA 1
ATOM 723 C C . GLN A 1 88 ? -1.202 10.438 5.997 1.00 92.00 88 GLN A C 1
ATOM 725 O O . GLN A 1 88 ? -2.221 11.087 6.270 1.00 92.00 88 GLN A O 1
ATOM 730 N N . THR A 1 89 ? -1.055 9.139 6.249 1.00 92.81 89 THR A N 1
ATOM 731 C CA . THR A 1 89 ? -1.990 8.313 7.015 1.00 92.81 89 THR A CA 1
ATOM 732 C C . THR A 1 89 ? -1.289 7.775 8.246 1.00 92.81 89 THR A C 1
ATOM 734 O O . THR A 1 89 ? -0.298 7.055 8.114 1.00 92.81 89 THR A O 1
ATOM 737 N N . ILE A 1 90 ? -1.817 8.107 9.414 1.00 93.00 90 ILE A N 1
ATOM 738 C CA . ILE A 1 90 ? -1.337 7.633 10.708 1.00 93.00 90 ILE A CA 1
ATOM 739 C C . ILE A 1 90 ? -2.327 6.589 11.214 1.00 93.00 90 ILE A C 1
ATOM 741 O O . ILE A 1 90 ? -3.535 6.739 11.026 1.00 93.00 90 ILE A O 1
ATOM 745 N N . ILE A 1 91 ? -1.807 5.521 11.819 1.00 92.88 91 ILE A N 1
ATOM 746 C CA . ILE A 1 91 ? -2.622 4.579 12.581 1.00 92.88 91 ILE A CA 1
ATOM 747 C C . ILE A 1 91 ? -2.363 4.844 14.066 1.00 92.88 91 ILE A C 1
ATOM 749 O O . ILE A 1 91 ? -1.390 4.333 14.624 1.00 92.88 91 ILE A O 1
ATOM 753 N N . SER A 1 92 ? -3.208 5.655 14.701 1.00 91.62 92 SER A N 1
ATOM 754 C CA . SER A 1 92 ? -3.141 5.925 16.139 1.00 91.62 92 SER A CA 1
ATOM 755 C C . SER A 1 92 ? -4.535 5.945 16.769 1.00 91.62 92 SER A C 1
ATOM 757 O O . SER A 1 92 ? -5.554 6.049 16.090 1.00 91.62 92 SER A O 1
ATOM 759 N N . ASN A 1 93 ? -4.578 5.803 18.094 1.00 88.75 93 ASN A N 1
ATOM 760 C CA . ASN A 1 93 ? -5.818 5.921 18.867 1.00 88.75 93 ASN A CA 1
ATOM 761 C C . ASN A 1 93 ? -6.007 7.337 19.440 1.00 88.75 93 ASN A C 1
ATOM 763 O O . ASN A 1 93 ? -6.994 7.589 20.127 1.00 88.75 93 ASN A O 1
ATOM 767 N N . GLU A 1 94 ? -5.081 8.254 19.152 1.00 85.62 94 GLU A N 1
ATOM 768 C CA . GLU A 1 94 ? -5.123 9.636 19.622 1.00 85.62 94 GLU A CA 1
ATOM 769 C C . GLU A 1 94 ? -6.277 10.383 18.957 1.00 85.62 94 GLU A C 1
ATOM 771 O O . GLU A 1 94 ? -6.347 10.537 17.732 1.00 85.62 94 GLU A O 1
ATOM 776 N N . LYS A 1 95 ? -7.208 10.848 19.784 1.00 85.00 95 LYS A N 1
ATOM 777 C CA . LYS A 1 95 ? -8.326 11.677 19.348 1.00 85.00 95 LYS A CA 1
ATOM 778 C C . LYS A 1 95 ? -7.990 13.132 19.634 1.00 85.00 95 LYS A C 1
ATOM 780 O O . LYS A 1 95 ? -7.359 13.444 20.636 1.00 85.00 95 LYS A O 1
ATOM 785 N N . LYS A 1 96 ? -8.444 14.027 18.758 1.00 85.25 96 LYS A N 1
ATOM 786 C CA . LYS A 1 96 ? -8.345 15.465 19.011 1.00 85.25 96 LYS A CA 1
ATOM 787 C C . LYS A 1 96 ? -9.235 15.822 20.203 1.00 85.25 96 LYS A C 1
ATOM 789 O O . LYS A 1 96 ? -10.423 15.500 20.180 1.00 85.25 96 LYS A O 1
ATOM 794 N N . VAL A 1 97 ? -8.664 16.475 21.211 1.00 88.44 97 VAL A N 1
ATOM 795 C CA . VAL A 1 97 ? -9.397 17.006 22.368 1.00 88.44 97 VAL A CA 1
ATOM 796 C C . VAL A 1 97 ? -9.974 18.374 21.994 1.00 88.44 97 VAL A C 1
ATOM 798 O O . VAL A 1 97 ? -9.293 19.182 21.364 1.00 88.44 97 VAL A O 1
ATOM 801 N N . LYS A 1 98 ? -11.244 18.628 22.327 1.00 89.69 98 LYS A N 1
ATOM 802 C CA . LYS A 1 98 ? -11.877 19.940 22.112 1.00 89.69 98 LYS A CA 1
ATOM 803 C C . LYS A 1 98 ? -11.460 20.895 23.236 1.00 89.69 98 LYS A C 1
ATOM 805 O O . LYS A 1 98 ? -11.478 20.488 24.389 1.00 89.69 98 LYS A O 1
ATOM 810 N N . GLY A 1 99 ? -11.117 22.140 22.902 1.00 85.81 99 GLY A N 1
ATOM 811 C CA . GLY A 1 99 ? -10.793 23.185 23.888 1.00 85.81 99 GLY A CA 1
ATOM 812 C C . GLY A 1 99 ? -9.385 23.119 24.491 1.00 85.81 99 GLY A C 1
ATOM 813 O O . GLY A 1 99 ? -9.091 23.876 25.406 1.00 85.81 99 GLY A O 1
ATOM 814 N N . ALA A 1 100 ? -8.511 22.240 23.994 1.00 85.81 100 ALA A N 1
ATOM 815 C CA . ALA A 1 100 ? -7.119 22.206 24.429 1.00 85.81 100 ALA A CA 1
ATOM 816 C C . ALA A 1 100 ? -6.344 23.399 23.846 1.00 85.81 100 ALA A C 1
ATOM 818 O O . ALA A 1 100 ? -6.377 23.625 22.632 1.00 85.81 100 ALA A O 1
ATOM 819 N N . ALA A 1 101 ? -5.644 24.139 24.708 1.00 84.38 101 ALA A N 1
ATOM 820 C CA . ALA A 1 101 ? -4.684 25.148 24.283 1.00 84.38 101 ALA A CA 1
ATOM 821 C C . ALA A 1 101 ? -3.495 24.480 23.576 1.00 84.38 101 ALA A C 1
ATOM 823 O O . ALA A 1 101 ? -3.108 23.355 23.905 1.00 84.38 101 ALA A O 1
ATOM 824 N N . LEU A 1 102 ? -2.926 25.168 22.587 1.00 83.94 102 LEU A N 1
ATOM 825 C CA . LEU A 1 102 ? -1.687 24.729 21.956 1.00 83.94 102 LEU A CA 1
ATOM 826 C C . LEU A 1 102 ? -0.559 24.856 22.986 1.00 83.94 102 LEU A C 1
ATOM 828 O O . LEU A 1 102 ? -0.365 25.925 23.558 1.00 83.94 102 LEU A O 1
ATOM 832 N N . THR A 1 103 ? 0.156 23.764 23.237 1.00 80.44 103 THR A N 1
ATOM 833 C CA . THR A 1 103 ? 1.395 23.789 24.020 1.00 80.44 103 THR A CA 1
ATOM 834 C C . THR A 1 103 ? 2.507 24.300 23.111 1.00 80.44 103 THR A C 1
ATOM 836 O O . THR A 1 103 ? 2.770 23.672 22.080 1.00 80.44 103 THR A O 1
ATOM 839 N N . PHE A 1 104 ? 3.087 25.445 23.463 1.00 76.12 104 PHE A N 1
ATOM 840 C CA . PHE A 1 104 ? 4.240 26.034 22.782 1.00 76.12 104 PHE A CA 1
ATOM 841 C C . PHE A 1 104 ? 5.546 25.444 23.308 1.00 76.12 104 PHE A C 1
ATOM 843 O O . PHE A 1 104 ? 5.586 25.111 24.514 1.00 76.12 104 PHE A O 1
#

InterPro domains:
  IPR000552 Large ribosomal subunit protein eL42 [PF00935] (17-88)
  IPR000552 Large ribosomal subunit protein eL42 [PS01172] (61-72)
  IPR000552 Large ribosomal subunit protein eL42 [PTHR10369] (1-104)
  IPR011332 Zinc-binding ribosomal protein [SSF57829] (2-90)
  IPR053708 Eukaryotic Ribosomal Large Subunit eL42 [G3DSA:3.10.450.80] (1-103)

Nearest PDB structures (foldseek):
  7qep-assembly1_P2  TM=9.708E-01  e=1.556E-11  Encephalitozoon cuniculi GB-M1
  7qiw-assembly1_p  TM=9.341E-01  e=8.814E-11  Solanum lycopersicum
  8c3a-assembly2_CJ  TM=9.665E-01  e=3.898E-10  Candida albicans
  4v8p-assembly4_HC  TM=9.884E-01  e=6.807E-10  Tetrahymena thermophila
  6zj3-assembly1_L4  TM=9.610E-01  e=4.645E-09  Euglena gracilis

Mean predicted aligned error: 5.06 Å

Organism: NCBI:txid1081671